Protein AF-A0A4Q5TY02-F1 (afdb_monomer_lite)

Foldseek 3Di:
DVVVVVVVVVVVVVVVVPPPPPDDDDPPVPDDKDKDWDWDDDPDPPPIDIDIDIDD

pLDDT: mean 81.52, std 8.9, range [58.59, 93.88]

Secondary structure (DSSP, 8-state):
-HHHHHHHHHHHHHHHHT---------GGGSPP-EEEEEE--SSTT--EEEEEE--

Structure (mmCIF, N/CA/C/O backbone):
data_AF-A0A4Q5TY02-F1
#
_entry.id   AF-A0A4Q5TY02-F1
#
loop_
_atom_site.group_PDB
_atom_site.id
_atom_site.type_symbol
_atom_site.labe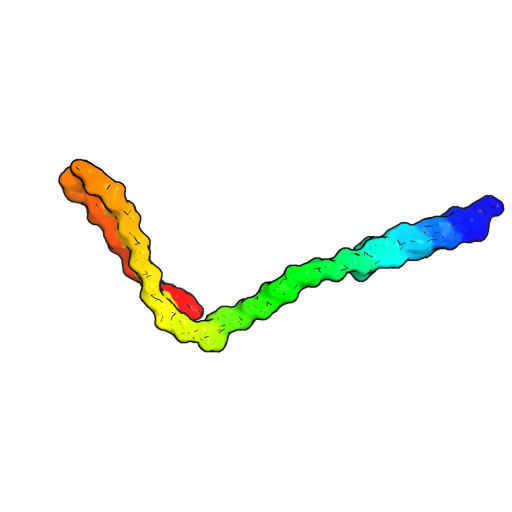l_atom_id
_atom_site.label_alt_id
_atom_site.label_comp_id
_atom_site.label_asym_id
_atom_site.label_entity_id
_atom_site.label_seq_id
_atom_site.pdbx_PDB_ins_code
_atom_site.Cartn_x
_atom_site.Cartn_y
_atom_site.Cartn_z
_atom_site.occupancy
_atom_site.B_iso_or_equiv
_atom_site.auth_seq_id
_atom_site.auth_comp_id
_atom_site.auth_asym_id
_atom_site.auth_atom_id
_atom_site.pdbx_PDB_model_num
ATOM 1 N N . MET A 1 1 ? -22.913 32.521 40.332 1.00 58.59 1 MET A N 1
ATOM 2 C CA . MET A 1 1 ? -21.572 32.309 39.733 1.00 58.59 1 MET A CA 1
ATOM 3 C C . MET A 1 1 ? -21.278 30.833 39.481 1.00 58.59 1 MET A C 1
ATOM 5 O O . MET A 1 1 ? -20.935 30.481 38.364 1.00 58.59 1 MET A O 1
ATOM 9 N N . LYS A 1 2 ? -21.492 29.955 40.469 1.00 65.12 2 LYS A N 1
ATOM 10 C CA . LYS A 1 2 ? -21.202 28.511 40.385 1.00 65.12 2 LYS A CA 1
ATOM 11 C C . LYS A 1 2 ? -21.977 27.752 39.283 1.00 65.12 2 LYS A C 1
ATOM 13 O O . LYS A 1 2 ? -21.391 26.912 38.615 1.00 65.12 2 LYS A O 1
ATOM 18 N N . ASN A 1 3 ? -23.242 28.110 39.027 1.00 71.31 3 ASN A N 1
ATOM 19 C CA . ASN A 1 3 ? -24.065 27.474 37.981 1.00 71.31 3 ASN A CA 1
ATOM 20 C C . ASN A 1 3 ? -23.642 27.825 36.545 1.00 71.31 3 ASN A C 1
ATOM 22 O O . ASN A 1 3 ? -23.782 26.990 35.657 1.00 71.31 3 ASN A O 1
ATOM 26 N N . TYR A 1 4 ? -23.110 29.032 36.321 1.00 76.44 4 TYR A N 1
ATOM 27 C CA . TYR A 1 4 ? -22.646 29.491 35.001 1.00 76.44 4 TYR A CA 1
ATOM 28 C C . TYR A 1 4 ? -21.315 28.830 34.622 1.00 76.44 4 TYR A C 1
ATOM 30 O O . TYR A 1 4 ? -21.083 28.492 33.468 1.00 76.44 4 TYR A O 1
ATOM 38 N N . ILE A 1 5 ? -20.464 28.591 35.627 1.00 80.50 5 ILE A N 1
ATOM 39 C CA . ILE A 1 5 ? -19.216 27.833 35.475 1.00 80.50 5 ILE A CA 1
ATOM 40 C C . ILE A 1 5 ? -19.534 26.376 35.118 1.00 80.50 5 ILE A C 1
ATOM 42 O O . ILE A 1 5 ? -18.923 25.820 34.211 1.00 80.50 5 ILE A O 1
ATOM 46 N N . LEU A 1 6 ? -20.528 25.775 35.784 1.00 80.12 6 LEU A N 1
ATOM 47 C CA . LEU A 1 6 ? -20.946 24.398 35.511 1.00 80.12 6 LEU A CA 1
ATOM 48 C C . LEU A 1 6 ? -21.530 24.236 34.096 1.00 80.12 6 LEU A C 1
ATOM 50 O O . LEU A 1 6 ? -21.198 23.286 33.394 1.00 80.12 6 LEU A O 1
ATOM 54 N N . THR A 1 7 ? -22.365 25.185 33.662 1.00 82.94 7 THR A N 1
ATOM 55 C CA . THR A 1 7 ? -22.949 25.183 32.308 1.00 82.94 7 THR A CA 1
ATOM 56 C C . THR A 1 7 ? -21.908 25.467 31.226 1.00 82.94 7 THR A C 1
ATOM 58 O O . THR A 1 7 ? -21.928 24.810 30.188 1.00 82.94 7 THR A O 1
ATOM 61 N N . GLY A 1 8 ? -20.953 26.369 31.475 1.00 86.62 8 GLY A N 1
ATOM 62 C CA . GLY A 1 8 ? -19.836 26.618 30.560 1.00 86.62 8 GLY A CA 1
ATOM 63 C C . GLY A 1 8 ? -18.925 25.399 30.385 1.00 86.62 8 GLY A C 1
ATOM 64 O O . GLY A 1 8 ? -18.552 25.066 29.262 1.00 86.62 8 GLY A O 1
ATOM 65 N N . LEU A 1 9 ? -18.625 24.685 31.475 1.00 85.50 9 LEU A N 1
ATOM 66 C CA . LEU A 1 9 ? -17.815 23.465 31.432 1.00 85.50 9 LEU A CA 1
ATOM 67 C C . LEU A 1 9 ? -18.493 22.369 30.596 1.00 85.50 9 LEU A C 1
ATOM 69 O O . LEU A 1 9 ? -17.850 21.747 29.756 1.00 85.50 9 LEU A O 1
ATOM 73 N N . MET A 1 10 ? -19.802 22.188 30.778 1.00 84.56 10 MET A N 1
ATOM 74 C CA . MET A 1 10 ? -20.585 21.186 30.054 1.00 84.56 10 MET A CA 1
ATOM 75 C C . MET A 1 10 ? -20.677 21.488 28.549 1.00 84.56 10 MET A C 1
ATOM 77 O O . MET A 1 10 ? -20.606 20.571 27.730 1.00 84.56 10 MET A O 1
ATOM 81 N N . ALA A 1 11 ? -20.764 22.769 28.175 1.00 84.62 11 ALA A N 1
ATOM 82 C CA . ALA A 1 11 ? -20.737 23.195 26.779 1.00 84.62 11 ALA A CA 1
ATOM 83 C C . ALA A 1 11 ? -19.385 22.886 26.112 1.00 84.62 11 ALA A C 1
ATOM 85 O O . ALA A 1 11 ? -19.356 22.350 25.008 1.00 84.62 11 ALA A O 1
ATOM 86 N N . ILE A 1 12 ? -18.265 23.145 26.794 1.00 84.75 12 ILE A N 1
ATOM 87 C CA . ILE A 1 12 ? -16.918 22.865 26.268 1.00 84.75 12 ILE A CA 1
ATOM 88 C C . ILE A 1 12 ? -16.721 21.366 26.012 1.00 84.75 12 ILE A C 1
ATOM 90 O O . ILE A 1 12 ? -16.196 20.983 24.967 1.00 84.75 12 ILE A O 1
ATOM 94 N N . THR A 1 13 ? -17.182 20.506 26.924 1.00 82.50 13 THR A N 1
ATOM 95 C CA . THR A 1 13 ? -17.095 19.049 26.744 1.00 82.50 13 THR A CA 1
ATOM 96 C C . THR A 1 13 ? -17.916 18.577 25.541 1.00 82.50 13 THR A C 1
ATOM 98 O O . THR A 1 13 ? -17.447 17.74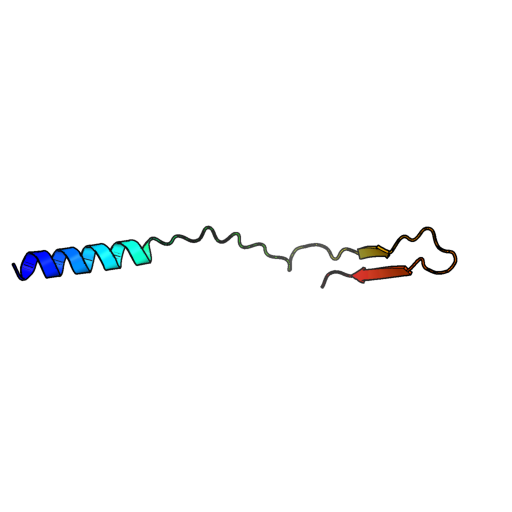0 24.769 1.00 82.50 13 THR A O 1
ATOM 101 N N . ALA A 1 14 ? -19.099 19.156 25.319 1.00 80.88 14 ALA A N 1
ATOM 102 C CA . ALA A 1 14 ? -19.930 18.825 24.165 1.00 80.88 14 ALA A CA 1
ATOM 103 C C . ALA A 1 14 ? -19.245 19.165 22.827 1.00 80.88 14 ALA A C 1
ATOM 105 O O . ALA A 1 14 ? -19.336 18.374 21.892 1.00 80.88 14 ALA A O 1
ATOM 106 N N . LEU A 1 15 ? -18.499 20.277 22.740 1.00 77.25 15 LEU A N 1
ATOM 107 C CA . LEU A 1 15 ? -17.763 20.633 21.517 1.00 77.25 15 LEU A CA 1
ATOM 108 C C . LEU A 1 15 ? -16.658 19.623 21.165 1.00 77.25 15 LEU A C 1
ATOM 110 O O . LEU A 1 15 ? -16.424 19.374 19.986 1.00 77.25 15 LEU A O 1
ATOM 114 N N . THR A 1 16 ? -16.002 19.010 22.157 1.00 75.44 16 THR A N 1
ATOM 115 C CA . THR A 1 16 ? -14.926 18.029 21.900 1.00 75.44 16 THR A CA 1
ATOM 116 C C . THR A 1 16 ? -15.426 16.699 21.333 1.00 75.44 16 THR A C 1
ATOM 118 O O . THR A 1 16 ? -14.686 16.019 20.628 1.00 75.44 16 THR A O 1
ATOM 121 N N . LEU A 1 17 ? -16.691 16.343 21.581 1.00 71.81 17 LEU A N 1
ATOM 122 C CA . LEU A 1 17 ? -17.300 15.097 21.099 1.00 71.81 17 LEU A CA 1
ATOM 123 C C . LEU A 1 17 ? -17.858 15.217 19.670 1.00 71.81 17 LEU A C 1
ATOM 125 O O . LEU A 1 17 ? -18.135 14.205 19.035 1.00 71.81 17 LEU A O 1
ATOM 129 N N . VAL A 1 18 ? -17.999 16.442 19.146 1.00 71.50 18 VAL A N 1
ATOM 130 C CA . VAL A 1 18 ? -18.473 16.725 17.775 1.00 71.50 18 VAL A CA 1
ATOM 131 C C . VAL A 1 18 ? -17.312 16.767 16.770 1.00 71.50 18 VAL A C 1
ATOM 133 O O . VAL A 1 18 ? -17.510 17.135 15.615 1.00 71.50 18 VAL A O 1
ATOM 136 N N . SER A 1 19 ? -16.100 16.342 17.157 1.00 67.19 19 SER A N 1
ATOM 137 C CA . SER A 1 19 ? -15.019 16.068 16.200 1.00 67.19 19 SER A CA 1
ATOM 138 C C . SER A 1 19 ? -15.383 14.845 15.352 1.00 67.19 19 SER A C 1
ATOM 140 O O . SER A 1 19 ? -14.897 13.737 15.552 1.00 67.19 19 SER A O 1
ATOM 142 N N . CYS A 1 20 ? -16.314 15.051 14.426 1.00 68.44 20 CYS A N 1
ATOM 143 C CA . CYS A 1 20 ? -16.739 14.104 13.421 1.00 68.44 20 CYS A CA 1
ATOM 144 C C . CYS A 1 20 ? -15.606 14.045 12.398 1.00 68.44 20 CYS A C 1
ATOM 146 O O . CYS A 1 20 ? -15.557 14.824 11.443 1.00 68.44 20 CYS A O 1
ATOM 148 N N . GLU A 1 21 ? -14.628 13.181 12.655 1.00 70.06 21 GLU A N 1
ATOM 149 C CA . GLU A 1 21 ? -13.615 12.878 11.661 1.00 70.06 21 GLU A CA 1
ATOM 150 C C . GLU A 1 21 ? -14.320 12.249 10.466 1.00 70.06 21 GLU A C 1
ATOM 152 O O . GLU A 1 21 ? -15.027 11.245 10.579 1.00 70.06 21 GLU A O 1
ATOM 157 N N . LYS A 1 22 ? -14.153 12.869 9.297 1.00 67.62 22 LYS A N 1
ATOM 158 C CA . LYS A 1 22 ? -14.608 12.297 8.036 1.00 67.62 22 LYS A CA 1
ATOM 159 C C . LYS A 1 22 ? -13.682 11.127 7.704 1.00 67.62 22 LYS A C 1
ATOM 161 O O . LYS A 1 22 ? -12.749 11.269 6.920 1.00 67.62 22 LYS A O 1
ATOM 166 N N . VAL A 1 23 ? -13.915 9.992 8.356 1.00 73.50 23 VAL A N 1
ATOM 167 C CA . VAL A 1 23 ? -13.175 8.752 8.131 1.00 73.50 23 VAL A CA 1
ATOM 168 C C . VAL A 1 23 ? -13.670 8.160 6.821 1.00 73.50 23 VAL A C 1
ATOM 170 O O . VAL A 1 23 ? -14.819 7.739 6.700 1.00 73.50 23 VAL A O 1
ATOM 173 N N . ILE A 1 24 ? -12.807 8.178 5.811 1.00 73.88 24 ILE A N 1
ATOM 174 C CA . ILE A 1 24 ? -13.042 7.447 4.572 1.00 73.88 24 ILE A CA 1
ATOM 175 C C . ILE A 1 24 ? -12.547 6.024 4.828 1.00 73.88 24 ILE A C 1
ATOM 177 O O . ILE A 1 24 ? -11.343 5.773 4.796 1.00 73.88 24 ILE A O 1
ATOM 181 N N . ASP A 1 25 ? -13.473 5.117 5.129 1.00 75.75 25 ASP A N 1
ATOM 182 C CA . ASP A 1 25 ? -13.172 3.691 5.238 1.00 75.75 25 ASP A CA 1
ATOM 183 C C . ASP A 1 25 ? -13.047 3.112 3.821 1.00 75.75 25 ASP A C 1
ATOM 185 O O . ASP A 1 25 ? -14.017 3.066 3.059 1.00 75.75 25 ASP A O 1
ATOM 189 N N . ILE A 1 26 ? -11.818 2.773 3.426 1.00 76.56 26 ILE A N 1
ATOM 190 C CA . ILE A 1 26 ? -11.522 2.130 2.145 1.00 76.56 26 ILE A CA 1
ATOM 191 C C . ILE A 1 26 ? -11.153 0.682 2.445 1.00 76.56 26 ILE A C 1
ATOM 193 O O . ILE A 1 26 ? -10.032 0.394 2.870 1.00 76.56 26 ILE A O 1
ATOM 197 N N . ASP A 1 27 ? -12.081 -0.236 2.179 1.00 74.88 27 ASP A N 1
ATOM 198 C CA . ASP A 1 27 ? -11.800 -1.665 2.253 1.00 74.88 27 ASP A CA 1
ATOM 199 C C . ASP A 1 27 ? -10.900 -2.092 1.086 1.00 74.88 27 ASP A C 1
ATOM 201 O O . ASP A 1 27 ? -11.326 -2.231 -0.060 1.00 74.88 27 ASP A O 1
ATOM 205 N N . LEU A 1 28 ? -9.621 -2.309 1.385 1.00 72.25 28 LEU A N 1
ATOM 206 C CA . LEU A 1 28 ? -8.630 -2.774 0.415 1.00 72.25 28 LEU A CA 1
ATOM 207 C C . LEU A 1 28 ? -8.662 -4.298 0.212 1.00 72.25 28 LEU A C 1
ATOM 209 O O . LEU A 1 28 ? -7.972 -4.792 -0.676 1.00 72.25 28 LEU A O 1
ATOM 213 N N . LYS A 1 29 ? -9.440 -5.060 1.000 1.00 71.62 29 LYS A N 1
ATOM 214 C CA . LYS A 1 29 ? -9.495 -6.532 0.890 1.00 71.62 29 LYS A CA 1
ATOM 215 C C . LYS A 1 29 ? -10.280 -7.006 -0.330 1.00 71.62 29 LYS A C 1
ATOM 217 O O . LYS A 1 29 ? -10.058 -8.119 -0.797 1.00 71.62 29 LYS A O 1
ATOM 222 N N . SER A 1 30 ? -11.188 -6.172 -0.825 1.00 69.56 30 SER A N 1
ATOM 223 C CA . SER A 1 30 ? -12.003 -6.426 -2.014 1.00 69.56 30 SER A CA 1
ATOM 224 C C . SER A 1 30 ? -11.362 -5.907 -3.307 1.00 69.56 30 SER A C 1
ATOM 226 O O . SER A 1 30 ? -11.883 -6.161 -4.391 1.00 69.56 30 SER A O 1
ATOM 228 N N . ALA A 1 31 ? -10.224 -5.210 -3.221 1.00 75.38 31 ALA A N 1
ATOM 229 C CA . ALA A 1 31 ? -9.515 -4.712 -4.391 1.00 75.38 31 ALA A CA 1
ATOM 230 C C . ALA A 1 31 ? -8.709 -5.828 -5.076 1.00 75.38 31 ALA A C 1
ATOM 232 O O . ALA A 1 31 ? -7.952 -6.559 -4.434 1.00 75.38 31 ALA A O 1
ATOM 233 N N . ASP A 1 32 ? -8.818 -5.920 -6.403 1.00 82.12 32 ASP A N 1
ATOM 234 C CA . ASP A 1 32 ? -8.008 -6.850 -7.191 1.00 82.12 32 ASP A CA 1
ATOM 235 C C . ASP A 1 32 ? -6.511 -6.597 -6.989 1.00 82.12 32 ASP A C 1
ATOM 237 O O . ASP A 1 32 ? -6.045 -5.452 -6.992 1.00 82.12 32 ASP A O 1
ATOM 241 N N . LYS A 1 33 ? -5.730 -7.678 -6.861 1.00 85.50 33 LYS A N 1
ATOM 242 C CA . LYS A 1 33 ? -4.274 -7.570 -6.714 1.00 85.50 33 LYS A CA 1
ATOM 243 C C . LYS A 1 33 ? -3.659 -6.983 -7.980 1.00 85.50 33 LYS A C 1
ATOM 245 O O . LYS A 1 33 ? -3.756 -7.580 -9.051 1.00 85.50 33 LYS A O 1
ATOM 250 N N . LYS A 1 34 ? -2.947 -5.869 -7.842 1.00 86.75 34 LYS A N 1
ATOM 251 C CA . LYS A 1 34 ? -2.264 -5.176 -8.938 1.00 86.75 34 LYS A CA 1
ATOM 252 C C . LYS A 1 34 ? -0.761 -5.420 -8.873 1.00 86.75 34 LYS A C 1
ATOM 254 O O . LYS A 1 34 ? -0.197 -5.658 -7.803 1.00 86.75 34 LYS A O 1
ATOM 259 N N . PHE A 1 35 ? -0.117 -5.355 -10.032 1.00 91.88 35 PHE A N 1
ATOM 260 C CA . PHE A 1 35 ? 1.335 -5.254 -10.118 1.00 91.88 35 PHE A CA 1
ATOM 261 C C . PHE A 1 35 ? 1.736 -3.783 -10.056 1.00 91.88 35 PHE A C 1
ATOM 263 O O . PHE A 1 35 ? 1.116 -2.943 -10.707 1.00 91.88 35 PHE A O 1
ATOM 270 N N . VAL A 1 36 ? 2.765 -3.484 -9.271 1.00 92.81 36 VAL A N 1
ATOM 271 C CA . VAL A 1 36 ? 3.352 -2.150 -9.160 1.00 92.81 36 VAL A CA 1
ATOM 272 C C . VAL A 1 36 ? 4.738 -2.217 -9.784 1.00 92.81 36 VAL A C 1
ATOM 274 O O . VAL A 1 36 ? 5.553 -3.060 -9.405 1.00 92.81 36 VAL A O 1
ATOM 277 N N . ILE A 1 37 ? 4.970 -1.362 -10.778 1.00 93.50 37 ILE A N 1
ATOM 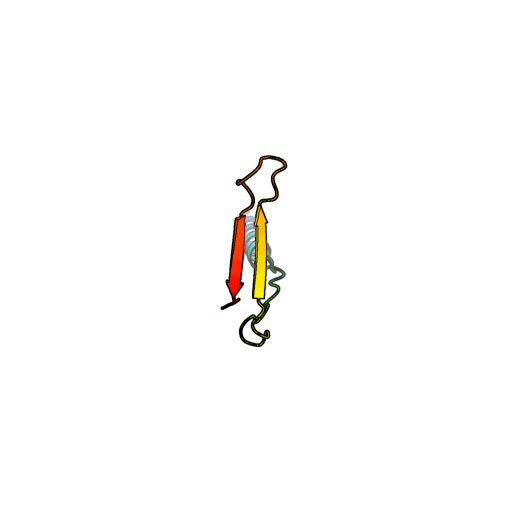278 C CA . ILE A 1 37 ? 6.243 -1.241 -11.486 1.00 93.50 37 ILE A CA 1
ATOM 279 C C . ILE A 1 37 ? 6.848 0.100 -11.092 1.00 93.50 37 ILE A C 1
ATOM 281 O O . ILE A 1 37 ? 6.285 1.149 -11.401 1.00 93.50 37 ILE A O 1
ATOM 285 N N . GLU A 1 38 ? 7.995 0.064 -10.429 1.00 93.50 38 GLU A N 1
ATOM 286 C CA . GLU A 1 38 ? 8.752 1.251 -10.042 1.00 93.50 38 GLU A CA 1
ATOM 287 C C . GLU A 1 38 ? 10.070 1.254 -10.809 1.00 93.50 38 GLU A C 1
ATOM 289 O O . GLU A 1 38 ? 10.788 0.256 -10.810 1.00 93.50 38 GLU A O 1
ATOM 294 N N . ALA A 1 39 ? 10.401 2.358 -11.472 1.00 91.81 39 ALA A N 1
ATOM 295 C CA . ALA A 1 39 ? 11.644 2.485 -12.223 1.00 91.81 39 ALA A CA 1
ATOM 296 C C . ALA A 1 39 ? 12.433 3.701 -11.739 1.00 91.81 39 ALA A C 1
ATOM 298 O O . ALA A 1 39 ? 11.909 4.814 -11.688 1.00 91.81 39 ALA A O 1
ATOM 299 N N . ASN A 1 40 ? 13.710 3.496 -11.423 1.00 90.69 40 ASN A N 1
ATOM 300 C CA . ASN A 1 40 ? 14.666 4.583 -11.292 1.00 90.69 40 ASN A CA 1
ATOM 301 C C . ASN A 1 40 ? 15.342 4.774 -12.652 1.00 90.69 40 ASN A C 1
ATOM 303 O O . ASN A 1 40 ? 16.156 3.949 -13.071 1.00 90.69 40 ASN A O 1
ATOM 307 N N . LEU A 1 41 ? 14.925 5.822 -13.364 1.00 89.81 41 LEU A N 1
ATOM 308 C CA . LEU A 1 41 ? 15.468 6.174 -14.669 1.00 89.81 41 LEU A CA 1
ATOM 309 C C . LEU A 1 41 ? 16.652 7.118 -14.479 1.00 89.81 41 LEU A C 1
ATOM 311 O O . LEU A 1 41 ? 16.529 8.169 -13.853 1.00 89.81 41 LEU A O 1
ATOM 315 N N . SER A 1 42 ? 17.789 6.748 -15.056 1.00 87.50 42 SER A N 1
ATOM 316 C CA . SER A 1 42 ? 19.003 7.554 -15.060 1.00 87.50 42 SER A CA 1
ATOM 317 C C . SER A 1 42 ? 19.529 7.674 -16.485 1.00 87.50 42 SER A C 1
ATOM 319 O O . SER A 1 42 ? 19.402 6.750 -17.288 1.00 87.50 42 SER A O 1
ATOM 321 N N . ASN A 1 43 ? 20.139 8.815 -16.797 1.00 89.88 43 ASN A N 1
ATOM 322 C CA . ASN A 1 43 ? 20.871 9.034 -18.044 1.00 89.88 43 ASN A CA 1
ATOM 323 C C . ASN A 1 43 ? 22.301 8.458 -17.998 1.00 89.88 43 ASN A C 1
ATOM 325 O O . ASN A 1 43 ? 23.042 8.581 -18.972 1.00 89.88 43 ASN A O 1
ATOM 329 N N . GLN A 1 44 ? 22.696 7.836 -16.883 1.00 88.94 44 GLN A N 1
ATOM 330 C CA . GLN A 1 44 ? 23.977 7.156 -16.732 1.00 88.94 44 GLN A CA 1
ATOM 331 C C . GLN A 1 44 ? 23.846 5.675 -17.102 1.00 88.94 44 GLN A C 1
ATOM 333 O O . GLN A 1 44 ? 22.951 4.969 -16.627 1.00 88.94 44 GLN A O 1
ATOM 338 N N . ALA A 1 45 ? 24.768 5.189 -17.936 1.00 85.75 45 ALA A N 1
ATOM 339 C CA . ALA A 1 45 ? 24.805 3.789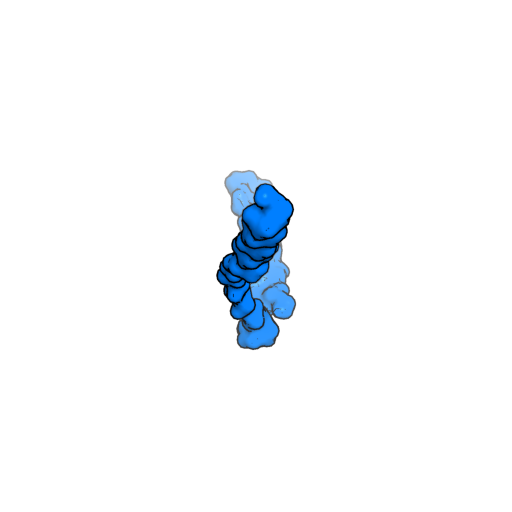 -18.341 1.00 85.75 45 ALA A CA 1
ATOM 340 C C . ALA A 1 45 ? 24.922 2.859 -17.118 1.00 85.75 45 ALA A C 1
ATOM 342 O O . ALA A 1 45 ? 25.734 3.089 -16.225 1.00 85.75 45 ALA A O 1
ATOM 343 N N . GLY A 1 46 ? 24.101 1.806 -17.084 1.00 83.50 46 GLY A N 1
ATOM 344 C CA . GLY A 1 46 ? 24.103 0.799 -16.015 1.00 83.50 46 GLY A CA 1
ATOM 345 C C . GLY A 1 46 ? 23.325 1.169 -14.746 1.00 83.50 46 GLY A C 1
ATOM 346 O O . GLY A 1 46 ? 23.217 0.330 -13.859 1.00 83.50 46 GLY A O 1
ATOM 347 N N . ASN A 1 47 ? 22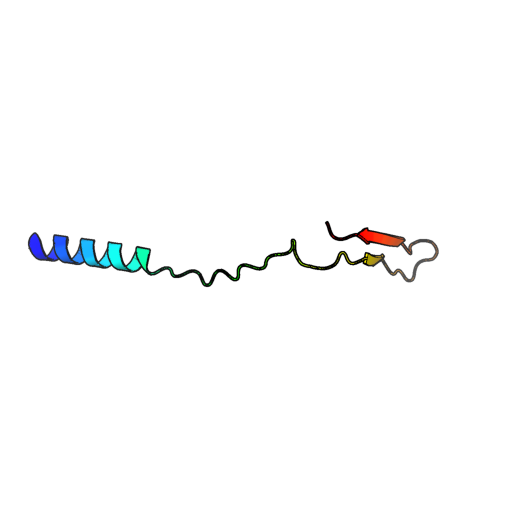.742 2.370 -14.657 1.00 84.50 47 ASN A N 1
ATOM 348 C CA . ASN A 1 47 ? 22.041 2.849 -13.457 1.00 84.50 47 ASN A CA 1
ATOM 349 C C . ASN A 1 47 ? 20.502 2.853 -13.597 1.00 84.50 47 ASN A C 1
ATOM 351 O O . ASN A 1 47 ? 19.809 3.615 -12.931 1.00 84.50 47 ASN A O 1
ATOM 355 N N . CYS A 1 48 ? 19.951 2.023 -14.489 1.00 90.00 48 CYS A N 1
ATOM 356 C CA . CYS A 1 48 ? 18.505 1.824 -14.585 1.00 90.00 48 CYS A CA 1
ATOM 357 C C . CYS A 1 48 ? 18.102 0.616 -13.737 1.00 90.00 48 CYS A C 1
ATOM 359 O O . CYS A 1 48 ? 18.586 -0.495 -13.963 1.00 90.00 48 CYS A O 1
ATOM 361 N N . ARG A 1 49 ? 17.204 0.821 -12.770 1.00 91.56 49 ARG A N 1
ATOM 362 C CA . ARG A 1 49 ? 16.684 -0.252 -11.914 1.00 91.56 49 ARG A CA 1
ATOM 363 C C . ARG A 1 49 ? 15.167 -0.253 -11.948 1.00 91.56 49 ARG A C 1
ATOM 365 O O . ARG A 1 49 ? 14.549 0.781 -11.713 1.00 91.56 49 ARG A O 1
ATOM 372 N N . VAL A 1 50 ? 14.586 -1.427 -12.179 1.00 92.00 50 VAL A N 1
ATOM 373 C CA . VAL A 1 50 ? 13.138 -1.649 -12.124 1.00 92.00 50 VAL A CA 1
ATOM 374 C C . VAL A 1 50 ? 12.823 -2.593 -10.970 1.00 92.00 50 VAL A C 1
ATOM 376 O O . VAL A 1 50 ? 13.453 -3.642 -10.829 1.00 92.00 50 VAL A O 1
ATOM 379 N N . LEU A 1 51 ? 11.860 -2.214 -10.138 1.00 93.50 51 LEU A N 1
ATOM 380 C CA . LEU A 1 51 ? 11.309 -3.028 -9.069 1.00 93.50 51 LEU A CA 1
ATOM 381 C C . LEU A 1 51 ? 9.874 -3.411 -9.433 1.00 93.50 51 LEU A C 1
ATOM 383 O O . LEU A 1 51 ? 9.043 -2.553 -9.724 1.00 93.50 51 LEU A O 1
ATOM 387 N N . LEU A 1 52 ? 9.599 -4.714 -9.409 1.00 93.88 52 LEU A N 1
ATOM 388 C CA . LEU A 1 52 ? 8.266 -5.265 -9.609 1.00 93.88 52 LEU A CA 1
ATOM 389 C C . LEU A 1 52 ? 7.755 -5.801 -8.273 1.00 93.88 52 LEU A C 1
ATOM 391 O O . LEU A 1 52 ? 8.361 -6.703 -7.692 1.00 93.88 52 LEU A O 1
ATOM 395 N N . THR A 1 53 ? 6.634 -5.268 -7.797 1.00 93.75 53 THR A N 1
ATOM 396 C CA . THR A 1 53 ? 5.961 -5.753 -6.586 1.00 93.75 53 THR A CA 1
ATOM 397 C C . THR A 1 53 ? 4.485 -6.039 -6.854 1.00 93.75 53 THR A C 1
ATOM 399 O O . THR A 1 53 ? 3.941 -5.701 -7.909 1.00 93.75 53 THR A O 1
ATOM 402 N N . ARG A 1 54 ? 3.825 -6.726 -5.918 1.00 91.62 54 ARG A N 1
ATOM 403 C CA . ARG A 1 54 ? 2.397 -7.051 -5.989 1.00 91.62 54 ARG A CA 1
ATOM 404 C C . ARG A 1 54 ? 1.693 -6.483 -4.766 1.00 91.62 54 ARG A C 1
ATOM 406 O O . ARG A 1 54 ? 2.207 -6.619 -3.655 1.00 91.62 54 ARG A O 1
ATOM 413 N N . THR A 1 55 ? 0.521 -5.884 -4.960 1.00 86.19 55 THR A N 1
ATOM 414 C CA . THR A 1 55 ? -0.303 -5.413 -3.841 1.00 86.19 55 THR A CA 1
ATOM 415 C C . THR A 1 55 ? -0.752 -6.600 -2.978 1.00 86.19 55 THR A C 1
ATOM 417 O O . THR A 1 55 ? -0.984 -7.701 -3.495 1.00 86.19 55 THR A O 1
ATOM 420 N N . LYS A 1 56 ? -0.789 -6.396 -1.654 1.00 76.88 56 LYS A N 1
ATOM 421 C CA . LYS A 1 56 ? -1.114 -7.445 -0.676 1.00 76.88 56 LYS A CA 1
ATOM 422 C C . LYS A 1 56 ? -2.574 -7.856 -0.764 1.00 76.88 56 LYS A C 1
ATOM 424 O O . LYS A 1 56 ? -3.415 -6.947 -0.873 1.00 76.88 56 LYS A O 1
#

Sequence (56 aa):
MKNYILTGLMAITALTLVSCE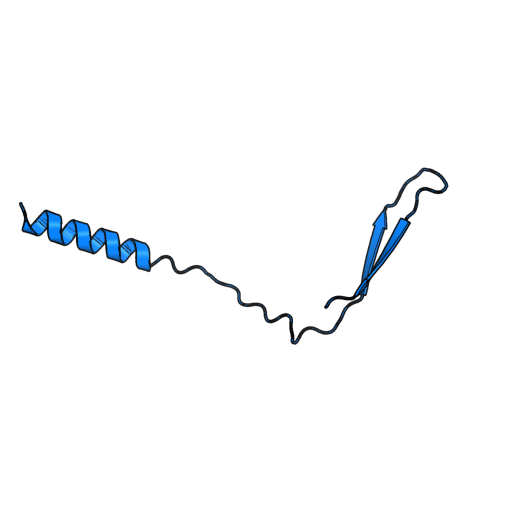KVIDIDLKSADKKFVIEANLSNQAGNCRVLLTRTK

Radius of gyration: 26.73 Å; chains: 1; bounding box: 49×40×59 Å